Protein AF-A0A699I7I1-F1 (afdb_monomer)

Organism: Tanacetum cinerariifolium (NCBI:txid118510)

Structure (mmCIF, N/CA/C/O backbone):
data_AF-A0A699I7I1-F1
#
_entry.id   AF-A0A699I7I1-F1
#
loop_
_atom_site.group_PDB
_atom_site.id
_atom_site.type_symbol
_atom_site.label_atom_id
_atom_site.label_alt_id
_atom_site.label_comp_id
_atom_site.label_asym_id
_atom_site.label_entity_id
_atom_site.label_seq_id
_atom_site.pdbx_P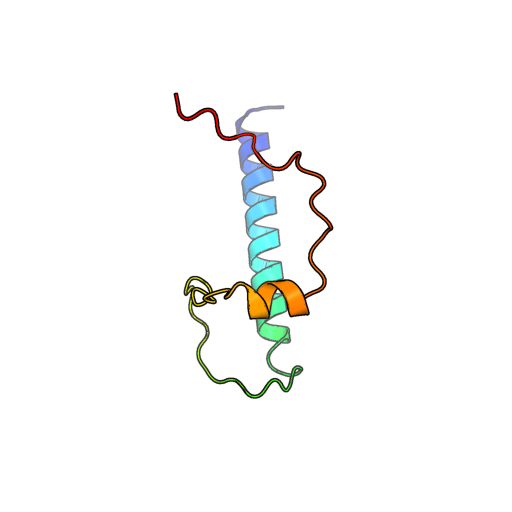DB_ins_code
_atom_site.Cartn_x
_atom_site.Cartn_y
_atom_site.Cartn_z
_atom_site.occupancy
_atom_site.B_iso_or_equiv
_atom_site.auth_seq_id
_atom_site.auth_comp_id
_atom_site.auth_asym_id
_atom_site.auth_atom_id
_atom_site.pdbx_PDB_model_num
ATOM 1 N N . MET A 1 1 ? -14.195 -2.992 23.205 1.00 68.88 1 MET A N 1
ATOM 2 C CA . MET A 1 1 ? -12.908 -3.037 22.472 1.00 68.88 1 MET A CA 1
ATOM 3 C C . MET A 1 1 ? -12.031 -1.931 23.027 1.00 68.88 1 MET A C 1
ATOM 5 O O . MET A 1 1 ? -12.504 -0.805 23.074 1.00 68.88 1 MET A O 1
ATOM 9 N N . SER A 1 2 ? -10.833 -2.236 23.529 1.00 93.75 2 SER A N 1
ATOM 10 C CA . SER A 1 2 ? -9.929 -1.213 24.074 1.00 93.75 2 SER A CA 1
ATOM 11 C C . SER A 1 2 ? -9.013 -0.655 22.985 1.00 93.75 2 SER A C 1
ATOM 13 O O . SER A 1 2 ? -8.689 -1.355 22.025 1.00 93.75 2 SER A O 1
ATOM 15 N N . GLN A 1 3 ? -8.556 0.583 23.162 1.00 95.44 3 GLN A N 1
ATOM 16 C CA . GLN A 1 3 ? -7.566 1.229 22.295 1.00 95.44 3 GLN A CA 1
ATOM 17 C C . GLN A 1 3 ? -6.324 0.339 22.081 1.00 95.44 3 GLN A C 1
ATOM 19 O O . GLN A 1 3 ? -5.899 0.106 20.953 1.00 95.44 3 GLN A O 1
ATOM 24 N N . ALA A 1 4 ? -5.831 -0.284 23.155 1.00 95.12 4 ALA A N 1
ATOM 25 C CA . ALA A 1 4 ? -4.695 -1.203 23.110 1.00 95.12 4 ALA A CA 1
ATOM 26 C C . ALA A 1 4 ? -4.936 -2.451 22.233 1.00 95.12 4 ALA A C 1
ATOM 28 O O . ALA A 1 4 ? -4.001 -2.995 21.645 1.00 95.12 4 ALA A O 1
ATOM 29 N N . ALA A 1 5 ? -6.181 -2.931 22.134 1.00 95.75 5 ALA A N 1
ATOM 30 C CA . ALA A 1 5 ? -6.517 -4.057 21.263 1.00 95.75 5 ALA A CA 1
ATOM 31 C C . ALA A 1 5 ? -6.462 -3.662 19.77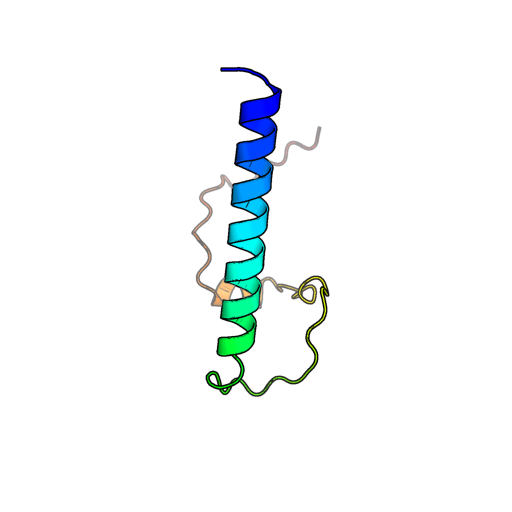8 1.00 95.75 5 ALA A C 1
ATOM 33 O O . ALA A 1 5 ? -6.021 -4.453 18.946 1.00 95.75 5 ALA A O 1
ATOM 34 N N . ILE A 1 6 ? -6.863 -2.429 19.458 1.00 96.25 6 ILE A N 1
ATOM 35 C CA . ILE A 1 6 ? -6.805 -1.876 18.100 1.00 96.25 6 ILE A CA 1
ATOM 36 C C . ILE A 1 6 ? -5.345 -1.676 17.681 1.00 96.25 6 ILE A C 1
ATOM 38 O O . ILE A 1 6 ? -4.945 -2.136 16.615 1.00 96.25 6 ILE A O 1
ATOM 42 N N . GLU A 1 7 ? -4.523 -1.080 18.545 1.00 97.44 7 GLU A N 1
ATOM 43 C CA . GLU A 1 7 ? -3.093 -0.861 18.286 1.00 97.44 7 GLU A CA 1
ATOM 44 C C . GLU A 1 7 ? -2.330 -2.175 18.082 1.00 97.44 7 GLU A C 1
ATOM 46 O O . GLU A 1 7 ? -1.524 -2.299 17.154 1.00 97.44 7 GLU A O 1
ATOM 51 N N . ARG A 1 8 ? -2.634 -3.202 18.886 1.00 96.81 8 ARG A N 1
ATOM 52 C CA . ARG A 1 8 ? -2.086 -4.551 18.685 1.00 96.81 8 ARG A CA 1
ATOM 53 C C . ARG A 1 8 ? -2.484 -5.141 17.336 1.00 96.81 8 ARG A C 1
ATOM 55 O O . ARG A 1 8 ? -1.626 -5.702 16.657 1.00 96.81 8 ARG A O 1
ATOM 62 N N . LEU A 1 9 ? -3.745 -4.995 16.931 1.00 97.06 9 LEU A N 1
ATOM 63 C CA . LEU A 1 9 ? -4.228 -5.521 15.653 1.00 97.06 9 LEU A CA 1
ATOM 64 C C . LEU A 1 9 ? -3.563 -4.822 14.460 1.00 97.06 9 LEU A C 1
ATOM 66 O O . LEU A 1 9 ? -3.178 -5.488 13.499 1.00 97.06 9 LEU A O 1
ATOM 70 N N . ILE A 1 10 ? -3.403 -3.498 14.528 1.00 97.38 10 ILE A N 1
ATOM 71 C CA . ILE A 1 10 ? -2.708 -2.716 13.498 1.00 97.38 10 ILE A CA 1
ATOM 72 C C . ILE A 1 10 ? -1.256 -3.184 13.393 1.00 97.38 10 ILE A C 1
ATOM 74 O O . ILE A 1 10 ? -0.803 -3.539 12.306 1.00 97.38 10 ILE A O 1
ATOM 78 N N . THR A 1 11 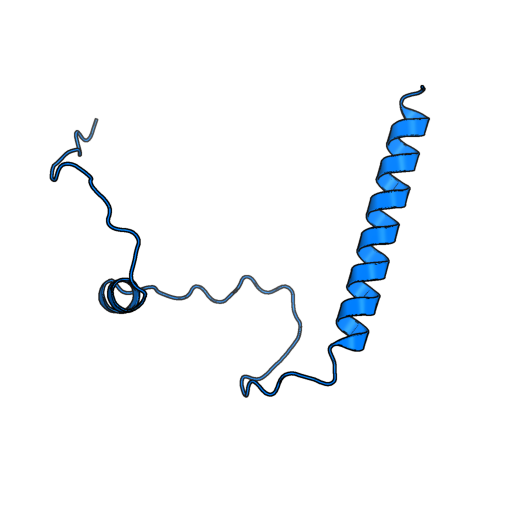? -0.558 -3.272 14.525 1.00 98.06 11 THR A N 1
ATOM 79 C CA . THR A 1 11 ? 0.851 -3.689 14.572 1.00 98.06 11 THR A CA 1
ATOM 80 C C . THR A 1 11 ? 1.044 -5.088 13.986 1.00 98.06 11 THR A C 1
ATOM 82 O O . THR A 1 11 ? 1.931 -5.307 13.163 1.00 98.06 11 THR A O 1
ATOM 85 N N . GLN A 1 12 ? 0.177 -6.038 14.351 1.00 97.69 12 GLN A N 1
ATOM 86 C CA . GLN A 1 12 ? 0.215 -7.399 13.814 1.00 97.69 12 GLN A CA 1
ATOM 87 C C . GLN A 1 12 ? 0.021 -7.434 12.295 1.00 97.69 12 GLN A C 1
ATOM 89 O O . GLN A 1 12 ? 0.765 -8.124 11.599 1.00 97.69 12 GLN A O 1
ATOM 94 N N . ARG A 1 13 ? -0.953 -6.683 11.767 1.00 97.62 13 ARG A N 1
ATOM 95 C CA . ARG A 1 13 ? -1.248 -6.661 10.327 1.00 97.62 13 ARG A CA 1
ATOM 96 C C . ARG A 1 13 ? -0.140 -5.995 9.514 1.00 97.62 13 ARG A C 1
ATOM 98 O O . ARG A 1 13 ? 0.206 -6.509 8.456 1.00 97.62 13 ARG A O 1
ATOM 105 N N . VAL A 1 14 ? 0.433 -4.899 10.012 1.00 97.88 14 VAL A N 1
ATOM 106 C CA . VAL A 1 14 ? 1.559 -4.211 9.359 1.00 97.88 14 VAL A CA 1
ATOM 107 C C . VAL A 1 14 ? 2.782 -5.123 9.294 1.00 97.88 14 VAL A C 1
ATOM 109 O O . VAL A 1 14 ? 3.368 -5.274 8.225 1.00 97.88 14 VAL A O 1
ATOM 112 N N . ASN A 1 15 ? 3.121 -5.796 10.396 1.00 97.50 15 ASN A N 1
ATOM 113 C CA . ASN A 1 15 ? 4.249 -6.728 10.417 1.00 97.50 15 ASN A CA 1
ATOM 114 C C . ASN A 1 15 ? 4.025 -7.913 9.468 1.00 97.50 15 ASN A C 1
ATOM 116 O O . ASN A 1 15 ? 4.924 -8.267 8.713 1.00 97.50 15 ASN A O 1
ATOM 120 N N . ALA A 1 16 ? 2.819 -8.487 9.446 1.00 97.00 16 ALA A N 1
ATOM 121 C CA . ALA A 1 16 ? 2.495 -9.578 8.530 1.00 97.00 16 ALA A CA 1
ATOM 122 C C . ALA A 1 16 ? 2.615 -9.160 7.052 1.00 97.00 16 ALA A C 1
ATOM 124 O O . ALA A 1 16 ? 3.170 -9.903 6.245 1.00 97.00 16 ALA A O 1
ATOM 125 N N . ALA A 1 17 ? 2.137 -7.962 6.699 1.00 95.94 17 ALA A N 1
ATOM 126 C CA . ALA A 1 17 ? 2.252 -7.431 5.342 1.00 95.94 17 ALA A CA 1
ATOM 127 C C . ALA A 1 17 ? 3.713 -7.154 4.949 1.00 95.94 17 ALA A C 1
ATOM 129 O O . ALA A 1 17 ? 4.114 -7.456 3.826 1.00 95.94 17 ALA A O 1
ATOM 130 N N . LEU A 1 18 ? 4.519 -6.627 5.876 1.00 96.25 18 LEU A N 1
ATOM 131 C CA . LEU A 1 18 ? 5.937 -6.358 5.642 1.00 96.25 18 LEU A CA 1
ATOM 132 C C . LEU A 1 18 ? 6.728 -7.647 5.383 1.00 96.25 18 LEU A C 1
ATOM 134 O O . LEU A 1 18 ? 7.525 -7.701 4.448 1.00 96.25 18 LEU A O 1
ATOM 138 N N . GLU A 1 19 ? 6.490 -8.692 6.175 1.00 94.44 19 GLU A N 1
ATOM 139 C CA . GLU A 1 19 ? 7.148 -9.988 5.984 1.00 94.44 19 GLU A CA 1
ATOM 140 C C . GLU A 1 19 ? 6.710 -10.667 4.677 1.00 94.44 19 GLU A C 1
ATOM 142 O O . GLU A 1 19 ? 7.546 -11.210 3.953 1.00 94.44 19 GLU A O 1
ATOM 147 N N . ALA A 1 20 ? 5.429 -10.568 4.307 1.00 92.75 20 ALA A N 1
ATOM 148 C CA . ALA A 1 20 ? 4.937 -11.071 3.023 1.00 92.75 20 ALA A CA 1
ATOM 149 C C . ALA A 1 20 ? 5.589 -10.355 1.825 1.00 92.75 20 ALA A C 1
ATOM 151 O O . ALA A 1 20 ? 5.977 -11.002 0.850 1.00 92.75 20 ALA A O 1
ATOM 152 N N . GLU A 1 21 ? 5.769 -9.035 1.906 1.00 89.31 21 GLU A N 1
ATOM 153 C CA . GLU A 1 21 ? 6.457 -8.248 0.878 1.00 89.31 21 GLU A CA 1
ATOM 154 C C . GLU A 1 21 ? 7.946 -8.620 0.782 1.00 89.31 21 GLU A C 1
ATOM 156 O O . GLU A 1 21 ? 8.478 -8.781 -0.319 1.00 89.31 21 GLU A O 1
ATOM 161 N N . ARG A 1 22 ? 8.625 -8.826 1.920 1.00 87.94 22 ARG A N 1
ATOM 162 C CA . ARG A 1 22 ? 10.021 -9.300 1.947 1.00 87.94 22 ARG A CA 1
ATOM 163 C C . ARG A 1 22 ? 10.164 -10.669 1.284 1.00 87.94 22 ARG A C 1
ATOM 165 O O . ARG A 1 22 ? 11.048 -10.845 0.445 1.00 87.94 22 ARG A O 1
ATOM 172 N N . ALA A 1 23 ? 9.275 -11.609 1.599 1.00 85.38 23 ALA A N 1
ATOM 173 C CA . ALA A 1 23 ? 9.260 -12.934 0.983 1.00 85.38 23 ALA A CA 1
ATOM 174 C C . ALA A 1 23 ? 8.960 -12.868 -0.527 1.00 85.38 23 ALA A C 1
ATOM 176 O O . ALA A 1 23 ? 9.627 -13.524 -1.326 1.00 85.38 23 ALA A O 1
ATOM 177 N N . SER A 1 24 ? 8.008 -12.028 -0.942 1.00 83.50 24 SER A N 1
ATOM 178 C CA . SER A 1 24 ? 7.681 -11.779 -2.354 1.00 83.50 24 SER A CA 1
ATOM 179 C C . SER A 1 24 ? 8.885 -11.248 -3.142 1.00 83.50 24 SER A C 1
ATOM 181 O O . SER A 1 24 ? 9.188 -11.736 -4.233 1.00 83.50 24 SER A O 1
ATOM 183 N N . ARG A 1 25 ? 9.633 -10.299 -2.567 1.00 75.88 25 ARG A N 1
ATOM 184 C CA . ARG A 1 25 ? 10.854 -9.745 -3.172 1.00 75.88 25 ARG A CA 1
ATOM 185 C C . ARG A 1 25 ? 11.977 -10.769 -3.275 1.00 75.88 25 ARG A C 1
ATOM 187 O O . ARG A 1 25 ? 12.630 -10.824 -4.312 1.00 75.88 25 ARG A O 1
ATOM 194 N N . ALA A 1 26 ? 12.171 -11.597 -2.248 1.00 72.25 26 ALA A N 1
ATOM 195 C CA . ALA A 1 26 ? 13.154 -12.680 -2.285 1.00 72.25 26 ALA A CA 1
ATOM 196 C C . ALA A 1 26 ? 12.838 -13.701 -3.394 1.00 72.25 26 ALA A C 1
ATOM 198 O O . ALA A 1 26 ? 13.736 -14.157 -4.098 1.00 72.25 26 ALA A O 1
ATOM 199 N N . ASN A 1 27 ? 11.553 -13.990 -3.616 1.00 65.25 27 ASN A N 1
ATOM 200 C CA . ASN A 1 27 ? 11.098 -14.921 -4.650 1.00 65.25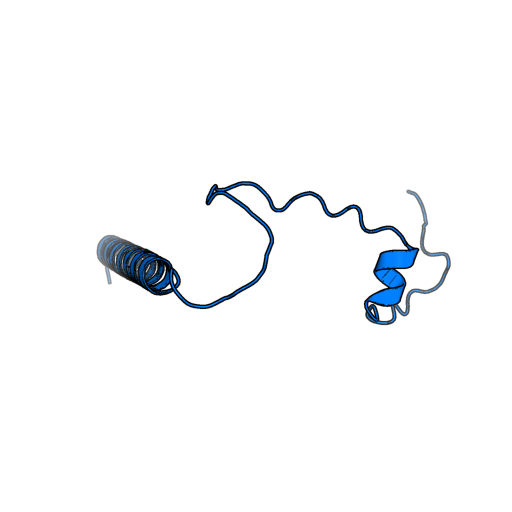 27 ASN A CA 1
ATOM 201 C C . ASN A 1 27 ? 11.121 -14.333 -6.076 1.00 65.25 27 ASN A C 1
ATOM 203 O O . ASN A 1 27 ? 11.113 -15.086 -7.049 1.00 65.25 27 ASN A O 1
ATOM 207 N N . LYS A 1 28 ? 11.180 -13.002 -6.232 1.00 58.25 28 LYS A N 1
ATOM 208 C CA . LYS A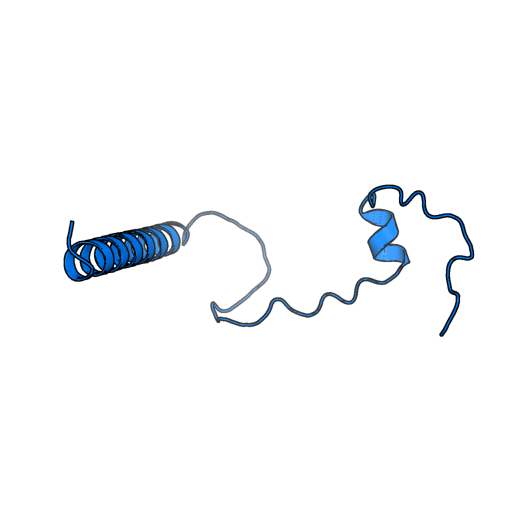 1 28 ? 11.265 -12.318 -7.539 1.00 58.25 28 LYS A CA 1
ATOM 209 C C . LYS A 1 28 ? 12.673 -12.268 -8.145 1.00 58.25 28 LYS A C 1
ATOM 211 O O . LYS A 1 28 ? 12.820 -11.808 -9.274 1.00 58.25 28 LYS A O 1
ATOM 216 N N . GLY A 1 29 ? 13.693 -12.802 -7.471 1.00 52.62 29 GLY A N 1
ATOM 217 C CA . GLY A 1 29 ? 15.082 -12.832 -7.955 1.00 52.62 29 GLY A CA 1
ATOM 218 C C . GLY A 1 29 ? 15.364 -13.684 -9.208 1.00 52.62 29 GLY A C 1
ATOM 219 O O . GLY A 1 29 ? 16.530 -13.861 -9.541 1.00 52.62 29 GLY A O 1
ATOM 220 N N . GLY A 1 30 ? 14.352 -14.228 -9.900 1.00 53.62 30 GLY A N 1
ATOM 221 C CA . GLY A 1 30 ? 14.553 -15.176 -11.009 1.00 53.62 30 GLY A CA 1
ATOM 222 C C . GLY A 1 30 ? 13.755 -14.943 -12.296 1.00 53.62 30 GLY A C 1
ATOM 223 O O . GLY A 1 30 ? 13.912 -15.719 -13.238 1.00 53.62 30 GLY A O 1
ATOM 224 N N . LYS A 1 31 ? 12.885 -13.929 -12.391 1.00 52.97 31 LYS A N 1
ATOM 225 C CA . LYS A 1 31 ? 12.054 -13.762 -13.594 1.00 52.97 31 LYS A CA 1
ATOM 226 C C . LYS A 1 31 ? 11.653 -12.312 -13.816 1.00 52.97 31 LYS A C 1
ATOM 228 O O . LYS A 1 31 ? 10.557 -11.920 -13.462 1.00 52.97 31 LYS A O 1
ATOM 233 N N . GLU A 1 32 ? 12.552 -11.551 -14.423 1.00 42.53 32 GLU A N 1
ATOM 234 C CA . GLU A 1 32 ? 12.219 -10.579 -15.467 1.00 42.53 32 GLU A CA 1
ATOM 235 C C . GLU A 1 32 ? 13.526 -10.029 -16.031 1.00 42.53 32 GLU A C 1
ATOM 237 O O . GLU A 1 32 ? 14.223 -9.208 -15.441 1.00 42.53 32 GLU A O 1
ATOM 242 N N . SER A 1 33 ? 13.874 -10.570 -17.193 1.00 51.06 33 SER A N 1
ATOM 243 C CA . SER A 1 33 ? 14.837 -10.017 -18.126 1.00 51.06 33 SER A CA 1
ATOM 244 C C . SER A 1 33 ? 14.364 -8.633 -18.564 1.00 51.06 33 SER A C 1
ATOM 246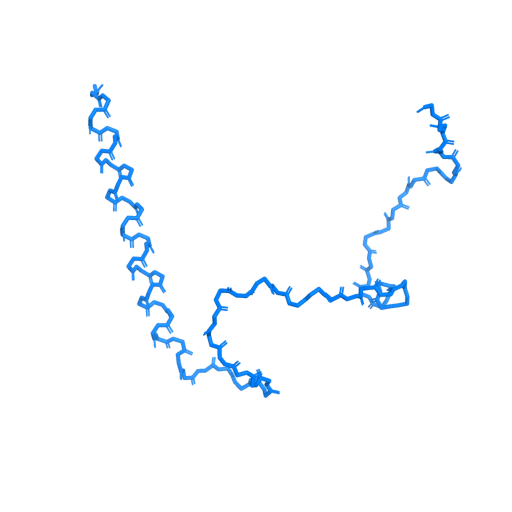 O O . SER A 1 33 ? 13.684 -8.507 -19.576 1.00 51.06 33 SER A O 1
ATOM 248 N N . ASN A 1 34 ? 14.715 -7.601 -17.810 1.00 43.00 34 ASN A N 1
ATOM 249 C CA . ASN A 1 34 ? 14.767 -6.244 -18.322 1.00 43.00 34 ASN A CA 1
ATOM 250 C C . ASN A 1 34 ? 16.177 -5.738 -18.040 1.00 43.00 34 ASN A C 1
ATOM 252 O O . ASN A 1 34 ? 16.597 -5.569 -16.898 1.00 43.00 34 ASN A O 1
ATOM 256 N N . ALA A 1 35 ? 16.936 -5.647 -19.126 1.00 44.62 35 ALA A N 1
ATOM 257 C CA . ALA A 1 35 ? 18.321 -5.233 -19.185 1.00 44.62 35 ALA A CA 1
ATOM 258 C C . ALA A 1 35 ? 18.450 -3.735 -18.877 1.00 44.62 35 ALA A C 1
ATOM 260 O O . ALA A 1 35 ? 18.666 -2.912 -19.761 1.00 44.62 35 ALA A O 1
ATOM 261 N N . ASN A 1 36 ? 18.292 -3.388 -17.609 1.00 45.12 36 ASN A N 1
ATOM 262 C CA . ASN A 1 36 ? 18.692 -2.112 -17.049 1.00 45.12 36 ASN A CA 1
ATOM 263 C C . ASN A 1 36 ? 19.034 -2.326 -15.574 1.00 45.12 36 ASN A C 1
ATOM 265 O O . ASN A 1 36 ? 18.247 -2.051 -14.671 1.00 45.12 36 ASN A O 1
ATOM 269 N N . GLU A 1 37 ? 20.222 -2.908 -15.390 1.00 45.19 37 GLU A N 1
ATOM 270 C CA . GLU A 1 37 ? 21.217 -2.549 -14.371 1.00 45.19 37 GLU A CA 1
ATOM 271 C C . GLU A 1 37 ? 20.809 -1.354 -13.490 1.00 45.19 37 GLU A C 1
ATOM 273 O O . GLU A 1 37 ? 20.401 -0.310 -13.987 1.00 45.19 37 GLU A O 1
ATOM 278 N N . THR A 1 38 ? 20.966 -1.324 -12.177 1.00 39.97 38 THR A N 1
ATOM 279 C CA . THR A 1 38 ? 21.653 -2.173 -11.212 1.00 39.97 38 THR A CA 1
ATOM 280 C C . THR A 1 38 ? 21.302 -1.539 -9.867 1.00 39.97 38 THR A C 1
ATOM 282 O O . THR A 1 38 ? 21.312 -0.316 -9.741 1.00 39.97 38 THR A O 1
ATOM 285 N N . GLY A 1 39 ? 21.045 -2.358 -8.851 1.00 41.22 39 GLY A N 1
ATOM 286 C CA . GLY A 1 39 ? 21.081 -1.905 -7.463 1.00 41.22 39 GLY A CA 1
ATOM 287 C C . GLY A 1 39 ? 19.712 -1.579 -6.889 1.00 41.22 39 GLY A C 1
ATOM 288 O O . GLY A 1 39 ? 19.148 -0.510 -7.104 1.00 41.22 39 GLY A O 1
ATOM 289 N N . GLY A 1 40 ? 19.208 -2.510 -6.078 1.00 60.03 40 GLY A N 1
ATOM 290 C CA . GLY A 1 40 ? 18.180 -2.186 -5.109 1.00 60.03 40 GLY A CA 1
ATOM 291 C C . GLY A 1 40 ? 18.668 -1.042 -4.234 1.00 60.03 40 GLY A C 1
ATOM 292 O O . GLY A 1 40 ? 19.702 -1.155 -3.590 1.00 60.03 40 GLY A O 1
ATOM 293 N N . GLN A 1 41 ? 17.923 0.049 -4.231 1.00 49.31 41 GLN A N 1
ATOM 294 C CA . GLN A 1 41 ? 17.989 1.086 -3.225 1.00 49.31 41 GLN A CA 1
ATOM 295 C C . GLN A 1 41 ? 16.707 1.892 -3.342 1.00 49.31 41 GLN A C 1
ATOM 297 O O . GLN A 1 41 ? 16.205 2.135 -4.439 1.00 49.31 41 GLN A O 1
ATOM 302 N N . ASP A 1 42 ? 16.184 2.248 -2.178 1.00 54.72 42 ASP A N 1
ATOM 303 C CA . ASP A 1 42 ? 15.211 3.301 -1.931 1.00 54.72 42 ASP A CA 1
ATOM 304 C C . ASP A 1 42 ? 15.708 4.621 -2.541 1.00 54.72 42 ASP A C 1
ATOM 306 O O . ASP A 1 42 ? 16.255 5.500 -1.882 1.00 54.72 42 ASP A O 1
ATOM 310 N N . ARG A 1 43 ? 15.647 4.706 -3.865 1.00 56.16 43 ARG A N 1
ATOM 311 C CA . ARG A 1 43 ? 15.970 5.890 -4.634 1.00 56.16 43 ARG A CA 1
ATOM 312 C C . ARG A 1 43 ? 14.672 6.290 -5.284 1.00 56.16 43 ARG A C 1
ATOM 314 O O . ARG A 1 43 ? 14.079 5.493 -6.015 1.00 56.16 43 ARG A O 1
ATOM 321 N N . ALA A 1 44 ? 14.237 7.514 -4.987 1.00 63.62 44 ALA A N 1
ATOM 322 C CA . ALA A 1 44 ? 13.149 8.146 -5.711 1.00 63.62 44 ALA A CA 1
ATOM 323 C C . ALA A 1 44 ? 13.338 7.829 -7.202 1.00 63.62 44 ALA A C 1
ATOM 325 O O . ALA A 1 44 ? 14.467 7.987 -7.696 1.00 63.62 44 ALA A O 1
ATOM 326 N N . PRO A 1 45 ? 12.305 7.297 -7.888 1.00 63.00 45 PRO A N 1
ATOM 327 C CA . PRO A 1 45 ? 12.428 6.970 -9.297 1.00 63.00 45 P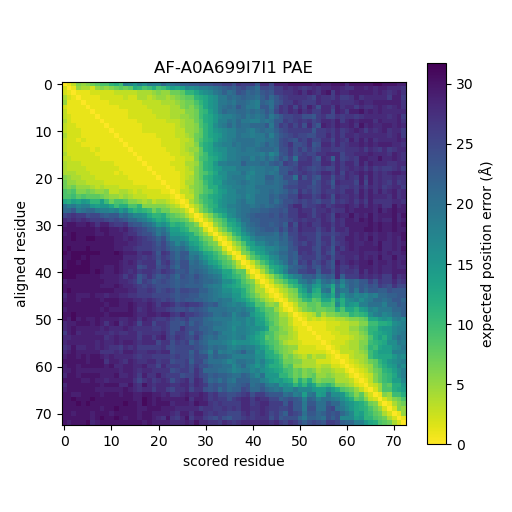RO A CA 1
ATOM 328 C C . PRO A 1 45 ? 13.043 8.179 -10.002 1.00 63.00 45 PRO A C 1
ATOM 330 O O . PRO A 1 45 ? 12.668 9.309 -9.670 1.00 63.00 45 PRO A O 1
ATOM 333 N N . PRO A 1 46 ? 14.029 7.968 -10.895 1.00 60.94 46 PRO A N 1
ATOM 334 C CA . PRO A 1 46 ? 14.713 9.073 -11.548 1.00 60.94 46 PRO A CA 1
ATOM 335 C C . PRO A 1 46 ? 13.651 10.012 -12.104 1.00 60.94 46 PRO A C 1
ATOM 337 O O . PRO A 1 46 ? 12.685 9.529 -12.701 1.00 60.94 46 PRO A O 1
ATOM 340 N N . VAL A 1 47 ? 13.794 11.316 -11.844 1.00 64.31 47 VAL A N 1
ATOM 341 C CA . VAL A 1 47 ? 12.894 12.336 -12.387 1.00 64.31 47 VAL A CA 1
ATOM 342 C C . VAL A 1 47 ? 12.924 12.150 -13.895 1.00 64.31 47 VAL A C 1
ATOM 344 O O . VAL A 1 47 ? 13.903 12.478 -14.559 1.00 64.31 47 VAL A O 1
ATOM 347 N N . ARG A 1 48 ? 11.891 11.498 -14.427 1.00 67.31 48 ARG A N 1
ATOM 348 C CA . ARG A 1 48 ? 11.740 11.320 -15.861 1.00 67.31 48 ARG A CA 1
ATOM 349 C C . ARG A 1 48 ? 11.287 12.680 -16.340 1.00 67.31 48 ARG A C 1
ATOM 351 O O . ARG A 1 48 ? 10.135 13.043 -16.119 1.00 67.31 48 ARG A O 1
ATOM 358 N N . GLU A 1 49 ? 12.208 13.447 -16.905 1.00 66.50 49 GLU A N 1
ATOM 359 C CA . GLU A 1 49 ? 11.868 14.682 -17.594 1.00 66.50 49 GLU A CA 1
ATOM 360 C C . GLU A 1 49 ? 10.893 14.317 -18.718 1.00 66.50 49 GLU A C 1
ATOM 362 O O . GLU A 1 49 ? 11.257 13.758 -19.753 1.00 66.50 49 GLU A O 1
ATOM 367 N N . CYS A 1 50 ? 9.605 14.523 -18.455 1.00 69.75 50 CYS A N 1
ATOM 368 C CA . CYS A 1 50 ? 8.570 14.330 -19.447 1.00 69.75 50 CYS A CA 1
ATOM 369 C C . CYS A 1 50 ? 8.563 15.592 -20.302 1.00 69.75 50 CYS A C 1
ATOM 371 O O . CYS A 1 50 ? 8.047 16.630 -19.889 1.00 69.75 50 CYS A O 1
ATOM 373 N N . THR A 1 51 ? 9.180 15.527 -21.477 1.00 80.06 51 THR A N 1
ATOM 374 C CA . THR A 1 51 ? 9.010 16.571 -22.483 1.00 80.06 51 THR A CA 1
ATOM 375 C C . THR A 1 51 ? 7.572 16.539 -22.996 1.00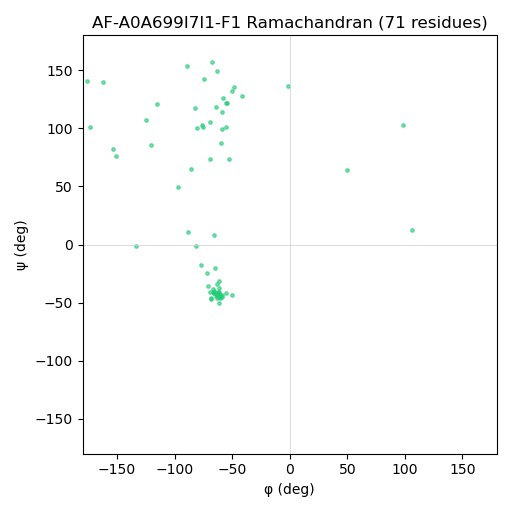 80.06 51 THR A C 1
ATOM 377 O O . THR A 1 51 ? 6.886 15.517 -22.922 1.00 80.06 51 THR A O 1
ATOM 380 N N . PHE A 1 52 ? 7.093 17.660 -23.538 1.00 75.31 52 PHE A N 1
ATOM 381 C CA . PHE A 1 52 ? 5.759 17.707 -24.140 1.00 75.31 52 PHE A CA 1
ATOM 382 C C . PHE A 1 52 ? 5.595 16.628 -25.224 1.00 75.31 52 PHE A C 1
ATOM 384 O O . PHE A 1 52 ? 4.595 15.916 -25.249 1.00 75.31 52 PHE A O 1
ATOM 391 N N . SER A 1 53 ? 6.618 16.432 -26.061 1.00 78.31 53 SER A N 1
ATOM 392 C CA . SER A 1 53 ? 6.610 15.399 -27.099 1.00 78.31 53 SER A CA 1
ATOM 393 C C . SER A 1 53 ? 6.484 13.988 -26.520 1.00 78.31 53 SER A C 1
ATOM 395 O O . SER A 1 53 ? 5.652 13.213 -26.985 1.00 78.31 53 SER A O 1
ATOM 397 N N . SER A 1 54 ? 7.241 13.660 -25.465 1.00 81.81 54 SER A N 1
ATOM 398 C CA . SER A 1 54 ? 7.169 12.328 -24.853 1.00 81.81 54 SER A CA 1
ATOM 399 C C . SER A 1 54 ? 5.870 12.094 -24.078 1.00 81.81 54 SER A C 1
ATOM 401 O O . SER A 1 54 ? 5.446 10.948 -23.945 1.00 81.81 54 SER A O 1
ATOM 403 N N . PHE A 1 55 ? 5.202 13.154 -23.610 1.00 80.12 55 PHE A N 1
ATOM 404 C CA . PHE A 1 55 ? 3.853 13.074 -23.047 1.00 80.12 55 PHE A CA 1
ATOM 405 C C . PHE A 1 55 ? 2.814 12.735 -24.119 1.00 80.12 55 PHE A C 1
ATOM 407 O O . PHE A 1 55 ? 1.993 11.842 -23.914 1.00 80.12 55 PHE A O 1
ATOM 414 N N . MET A 1 56 ? 2.874 13.402 -25.276 1.00 83.38 56 MET A N 1
ATOM 415 C CA . MET A 1 56 ? 1.920 13.193 -26.372 1.00 83.38 56 MET A CA 1
ATOM 416 C C . MET A 1 56 ? 1.988 11.770 -26.948 1.00 83.38 56 MET A C 1
ATOM 418 O O . MET A 1 56 ? 0.952 11.199 -27.281 1.00 83.38 56 MET A O 1
ATOM 422 N N . GLU A 1 57 ? 3.170 11.149 -26.982 1.00 84.19 57 GLU A N 1
ATOM 423 C CA . GLU A 1 57 ? 3.342 9.748 -27.405 1.00 84.19 57 GLU A CA 1
ATOM 424 C C . GLU A 1 57 ? 2.660 8.728 -26.474 1.00 84.19 57 GLU A C 1
ATOM 426 O O . GLU A 1 57 ? 2.391 7.595 -26.875 1.00 84.19 57 GLU A O 1
ATOM 431 N N . ARG A 1 58 ? 2.360 9.098 -25.222 1.00 83.62 58 ARG A N 1
ATOM 432 C CA . ARG A 1 58 ? 1.789 8.190 -24.211 1.00 83.62 58 ARG A CA 1
ATOM 433 C C . ARG A 1 58 ? 0.263 8.124 -24.227 1.00 83.62 58 ARG A C 1
ATOM 435 O O . ARG A 1 58 ? -0.303 7.526 -23.316 1.00 83.62 58 ARG A O 1
ATOM 442 N N . ASN A 1 59 ? -0.388 8.680 -25.252 1.00 80.81 59 ASN A N 1
ATOM 443 C CA . ASN A 1 59 ? -1.848 8.796 -25.352 1.00 80.81 59 ASN A CA 1
ATOM 444 C C . ASN A 1 59 ? -2.452 9.399 -24.073 1.00 80.81 59 ASN A C 1
ATOM 446 O O . ASN A 1 59 ? -3.179 8.716 -23.343 1.00 80.81 59 ASN A O 1
ATOM 450 N N . PRO A 1 60 ? -2.118 10.662 -23.755 1.00 80.88 60 PRO A N 1
ATOM 451 C CA . PRO A 1 60 ? -2.614 11.289 -22.547 1.00 80.88 60 PRO A CA 1
ATOM 452 C C . PRO A 1 60 ? -4.137 11.404 -22.592 1.00 80.88 60 PRO A C 1
ATOM 454 O O . PRO A 1 60 ? -4.741 11.559 -23.655 1.00 80.88 60 PRO A O 1
ATOM 457 N N . THR A 1 61 ? -4.770 11.348 -21.422 1.00 82.50 61 THR A N 1
ATOM 458 C CA . THR A 1 61 ? -6.212 11.581 -21.315 1.00 82.50 61 THR A CA 1
ATOM 459 C C . THR A 1 61 ? -6.545 12.966 -21.874 1.00 82.50 61 THR A C 1
ATOM 461 O O . THR A 1 61 ? -5.953 13.942 -21.402 1.00 82.50 61 THR A O 1
ATOM 464 N N . PRO A 1 62 ? -7.481 13.083 -22.836 1.00 76.19 62 PRO A N 1
ATOM 465 C CA . PRO A 1 62 ? -7.850 14.370 -23.405 1.00 76.19 62 PRO A CA 1
ATOM 466 C C . PRO A 1 62 ? -8.353 15.317 -22.314 1.00 76.19 62 PRO A C 1
ATOM 468 O O . PRO A 1 62 ? -9.386 15.078 -21.679 1.00 76.19 62 PRO A O 1
ATOM 471 N N . PHE A 1 63 ? -7.607 16.391 -22.074 1.00 77.19 63 PHE A N 1
ATOM 472 C CA . PHE A 1 63 ? -8.017 17.430 -21.145 1.00 77.19 63 PHE A CA 1
ATOM 473 C C . PHE A 1 63 ? -8.980 18.383 -21.855 1.00 77.19 63 PHE A C 1
ATOM 475 O O . PHE A 1 63 ? -8.607 19.047 -22.816 1.00 77.19 63 PHE A O 1
ATOM 482 N N . HIS A 1 64 ? -10.217 18.462 -21.369 1.00 72.88 64 HIS A N 1
ATOM 483 C CA . HIS A 1 64 ? -11.253 19.350 -21.904 1.00 72.88 64 HIS A CA 1
ATOM 484 C C . HIS A 1 64 ? -11.340 20.641 -21.080 1.00 72.88 64 HIS A C 1
ATOM 486 O O . HIS A 1 64 ? -12.408 21.034 -20.609 1.00 72.88 64 HIS A O 1
ATOM 492 N N . GLY A 1 65 ? -10.196 21.279 -20.839 1.00 74.38 65 GLY A N 1
ATOM 493 C CA . GLY A 1 65 ? -10.181 22.617 -20.261 1.00 74.38 65 GLY A CA 1
ATOM 494 C C . GLY A 1 65 ? -10.605 23.649 -21.298 1.00 74.38 65 GLY A C 1
ATOM 495 O O . GLY A 1 65 ? -10.232 23.553 -22.464 1.00 74.38 65 GLY A O 1
ATOM 496 N N . LYS A 1 66 ? -11.354 24.668 -20.872 1.00 65.88 66 LYS A N 1
ATOM 497 C CA . LYS A 1 66 ? -11.495 25.894 -21.663 1.00 65.88 66 LYS A CA 1
ATOM 498 C C . LYS A 1 66 ? -10.121 26.562 -21.752 1.00 65.88 66 LYS A C 1
ATOM 500 O O . LYS A 1 66 ? -9.530 26.904 -20.727 1.00 65.88 66 LYS A O 1
ATOM 505 N N . GLU A 1 67 ? -9.603 26.709 -22.962 1.00 60.59 67 GLU A N 1
ATOM 506 C CA . GLU A 1 67 ? -8.391 27.483 -23.212 1.00 60.59 67 GLU A CA 1
ATOM 507 C C . GLU A 1 67 ? -8.592 28.902 -22.640 1.00 60.59 67 GLU A C 1
ATOM 509 O O . GLU A 1 67 ? -9.585 29.561 -22.948 1.00 60.59 67 GLU A O 1
ATOM 514 N N . GLY A 1 68 ? -7.721 29.333 -21.716 1.00 62.88 68 GLY A N 1
ATOM 515 C CA . GLY A 1 68 ? -7.750 30.691 -21.146 1.00 62.88 68 GLY A CA 1
ATOM 516 C C . GLY A 1 68 ? -8.254 30.872 -19.704 1.00 62.88 68 GLY A C 1
ATOM 517 O O . GLY A 1 68 ? -8.463 32.008 -19.292 1.00 62.88 68 GLY A O 1
ATOM 518 N N . ALA A 1 69 ? -8.426 29.828 -18.885 1.00 58.50 69 ALA A N 1
ATOM 519 C CA . ALA A 1 69 ? -8.681 30.011 -17.446 1.00 58.50 69 ALA A CA 1
ATOM 520 C C . ALA A 1 69 ? -7.379 30.152 -16.634 1.00 58.50 69 ALA A C 1
ATOM 522 O O . ALA A 1 69 ? -7.067 29.309 -15.798 1.00 58.50 69 ALA A O 1
ATOM 523 N N . ILE A 1 70 ? -6.630 31.224 -16.884 1.00 60.03 70 ILE A N 1
ATOM 524 C CA . ILE A 1 70 ? -5.693 31.764 -15.899 1.00 60.03 70 ILE A CA 1
ATOM 525 C C . ILE A 1 70 ? -6.141 33.202 -15.629 1.00 60.03 70 ILE A C 1
ATOM 527 O O . ILE A 1 70 ? -5.657 34.135 -16.260 1.00 60.03 70 ILE A O 1
ATOM 531 N N . GLU A 1 71 ? -7.089 33.393 -14.709 1.00 56.50 71 GLU A N 1
ATOM 532 C CA . GLU A 1 71 ? -7.037 34.622 -13.916 1.00 56.50 71 GLU A CA 1
ATOM 533 C C . GLU A 1 71 ? -5.920 34.396 -12.901 1.00 56.50 71 GLU A C 1
ATOM 535 O O . GLU A 1 71 ? -6.054 33.612 -11.962 1.00 56.50 71 GLU A O 1
ATOM 540 N N . LEU A 1 72 ? -4.769 35.012 -13.166 1.00 60.28 72 LEU A N 1
ATOM 541 C CA . LEU A 1 72 ? -3.754 35.228 -12.148 1.00 60.28 72 LEU A CA 1
ATOM 542 C C . LEU A 1 72 ? -4.347 36.274 -11.189 1.00 60.28 72 LEU A C 1
ATOM 544 O O . LEU A 1 72 ? -4.466 37.443 -11.557 1.00 60.28 72 LEU A O 1
ATOM 548 N N . CYS A 1 73 ? -4.769 35.843 -10.004 1.00 52.91 73 CYS A N 1
ATOM 549 C CA . CYS A 1 73 ? -4.956 36.710 -8.842 1.00 52.91 73 CYS A CA 1
ATOM 550 C C . CYS A 1 73 ? -3.842 36.420 -7.840 1.00 52.91 73 CYS A C 1
ATOM 552 O O . CYS A 1 73 ? -3.563 35.219 -7.617 1.00 52.91 73 CYS A O 1
#

Secondary structure (DSSP, 8-state):
--HHHHHHHHHHHHHHHHHHHHHHHHHTTTS--------------------HHHHHTT------PPTT-----

Sequence (73 aa):
MSQAAIERLITQRVNAALEAERASRANKGGKESNANETGGQDRAPPVRECTFSSFMERNPTPFHGKEGAIELC

Solvent-accessible surface area (backbone atoms only — not comparable to full-atom values): 5066 Å² total; per-residue (Å²): 138,55,73,70,57,52,53,51,52,52,53,54,51,53,52,53,51,52,52,51,51,52,51,51,56,65,69,52,78,79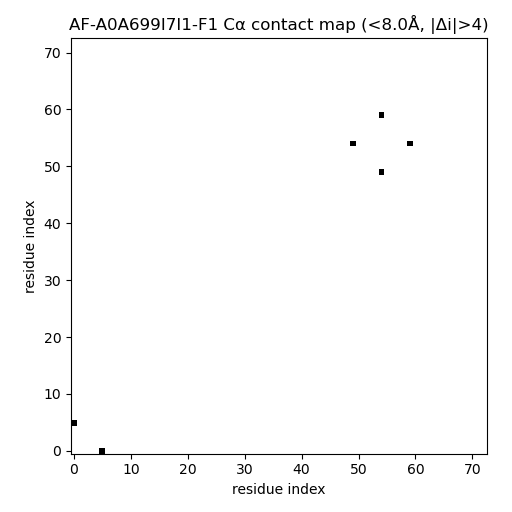,77,74,97,64,98,67,86,80,77,93,64,101,57,79,74,76,84,71,82,73,46,73,69,64,45,60,76,65,67,62,81,85,77,87,68,71,88,80,82,70,82,86,125

Radius of gyration: 22.48 Å; Cα contacts (8 Å, |Δi|>4): 3; chains: 1; bounding box: 35×52×52 Å

pLDDT: mean 73.61, std 17.95, range [39.97, 98.06]

Mean predicted aligned error: 18.62 Å

Foldseek 3Di:
DDPVVVVVVVVVVVVVVVVVVVVVVVVPPPDDPDPDDDDDDPDDPPPPPCDPVNCVVVVDDDDPDDPPPDPPD